Protein AF-A0A521W6Y0-F1 (afdb_monomer)

Secondary structure (DSSP, 8-state):
------TT-EEEE-TTS-EEEE------S--------EEEEEPPHHHHHHHHHHHHHH-GGGGGGS-SSSEEEEEHHHHHHHHHHHHHHIIIIIB-TTS-B-HHHHHHHHHHHHH----

Nearest PDB structures (foldseek):
  7wev-assembly1_C  TM=1.993E-01  e=1.178E+00  Severe acute respiratory syndrome coronavirus 2
  7xu6-assembly1_B  TM=1.989E-01  e=1.508E+00  Severe acute respiratory syndrome coronavirus 2
  7xu0-assembly1_C  TM=2.068E-01  e=1.930E+00  Severe acute respiratory syndrome coronavirus 2
  7tp0-assembly1_A  TM=2.074E-01  e=2.183E+00  Severe acute respiratory syndrome coronavirus 2
  8dxs-assembly1_B  TM=2.004E-01  e=2.972E+00  Severe acute respiratory syndrome coronavirus 2

Foldseek 3Di:
DDDDDPDFWDWDAPPVRDIDIPRDDDDDDPDDPQPQDKDKFFADPLLLVLLLVLCVVPPVVCNVQSPPHRIGIGGPVVLVVSLVSLVVCLVVPQADPVRDGDPSNVSSVVNNCRSDVDD

Structure (mmCIF, N/CA/C/O backbone):
data_AF-A0A521W6Y0-F1
#
_entry.id   AF-A0A521W6Y0-F1
#
loop_
_atom_site.group_PDB
_atom_site.id
_atom_site.type_symbol
_atom_site.label_atom_id
_atom_site.label_alt_id
_atom_site.label_comp_id
_atom_site.label_asym_id
_atom_site.label_entity_id
_atom_site.label_seq_id
_atom_site.pdbx_PDB_ins_code
_atom_site.Cartn_x
_atom_site.Cartn_y
_atom_site.Cartn_z
_atom_site.occupancy
_atom_site.B_iso_or_equiv
_atom_site.auth_seq_id
_atom_site.auth_comp_id
_atom_site.auth_asym_id
_atom_site.auth_atom_id
_atom_site.pdbx_PDB_model_num
ATOM 1 N N . MET A 1 1 ? -37.429 -26.283 30.181 1.00 37.34 1 MET A N 1
ATOM 2 C CA . MET A 1 1 ? -37.182 -26.651 28.770 1.00 37.34 1 MET A CA 1
ATOM 3 C C . MET A 1 1 ? -35.769 -26.195 28.419 1.00 37.34 1 MET A C 1
ATOM 5 O O . MET A 1 1 ? -35.311 -25.216 28.991 1.00 37.34 1 MET A O 1
ATOM 9 N N . THR A 1 2 ? -35.042 -27.003 27.662 1.00 33.38 2 THR A N 1
ATOM 10 C CA . THR A 1 2 ? -33.614 -27.329 27.834 1.00 33.38 2 THR A CA 1
ATOM 11 C C . THR A 1 2 ? -32.627 -26.155 27.711 1.00 33.38 2 THR A C 1
ATOM 13 O O . THR A 1 2 ? -32.617 -25.448 26.710 1.00 33.38 2 THR A O 1
ATOM 16 N N . LYS A 1 3 ? -31.760 -25.994 28.727 1.00 38.88 3 LYS A N 1
ATOM 17 C CA . LYS A 1 3 ? -30.551 -25.153 28.709 1.00 38.88 3 LYS A CA 1
ATOM 18 C C . LYS A 1 3 ? -29.395 -25.951 28.102 1.00 38.88 3 LYS A C 1
ATOM 20 O O . LYS A 1 3 ? -29.076 -27.020 28.612 1.00 38.88 3 LYS A O 1
ATOM 25 N N . TYR A 1 4 ? -28.737 -25.397 27.091 1.00 38.97 4 TYR A N 1
ATOM 26 C CA . TYR A 1 4 ? -27.371 -25.753 26.714 1.00 38.97 4 TYR A CA 1
ATOM 27 C C . TYR A 1 4 ? -26.598 -24.446 26.549 1.00 38.97 4 TYR A C 1
ATOM 29 O O . TYR A 1 4 ? -26.894 -23.655 25.660 1.00 38.97 4 TYR A O 1
ATOM 37 N N . ILE A 1 5 ? -25.653 -24.201 27.454 1.00 43.09 5 ILE A N 1
ATOM 38 C CA . ILE A 1 5 ? -24.684 -23.109 27.371 1.00 43.09 5 ILE A CA 1
ATOM 39 C C . ILE A 1 5 ? -23.330 -23.810 27.330 1.00 43.09 5 ILE A C 1
ATOM 41 O O . ILE A 1 5 ? -23.001 -24.582 28.234 1.00 43.09 5 ILE A O 1
ATOM 45 N N . GLY A 1 6 ? -22.604 -23.620 26.226 1.00 41.47 6 GLY A N 1
ATOM 46 C CA . GLY A 1 6 ? -21.201 -24.011 26.118 1.00 41.47 6 GLY A CA 1
ATOM 47 C C . GLY A 1 6 ? -20.401 -23.407 27.274 1.00 41.47 6 GLY A C 1
ATOM 48 O O . GLY A 1 6 ? -20.762 -22.361 27.798 1.00 41.47 6 GLY A O 1
ATOM 49 N N . LYS A 1 7 ? -19.355 -24.111 27.696 1.00 48.31 7 LYS A N 1
ATOM 50 C CA . LYS A 1 7 ? -18.704 -24.059 29.015 1.00 48.31 7 LYS A CA 1
ATOM 51 C C . LYS A 1 7 ? -18.195 -22.708 29.563 1.00 48.31 7 LYS A C 1
ATOM 53 O O . LYS A 1 7 ? -17.701 -22.724 30.681 1.00 48.31 7 LYS A O 1
ATOM 58 N N . ASP A 1 8 ? -18.360 -21.567 28.894 1.00 50.62 8 ASP A N 1
ATOM 59 C CA . ASP A 1 8 ? -17.587 -20.352 29.215 1.00 50.62 8 ASP A CA 1
ATOM 60 C C . ASP A 1 8 ? -18.398 -19.041 29.278 1.00 50.62 8 ASP A C 1
ATOM 62 O O . ASP A 1 8 ? -17.848 -17.962 29.082 1.00 50.62 8 ASP A O 1
ATOM 66 N N . ALA A 1 9 ? -19.704 -19.087 29.564 1.00 49.81 9 ALA A N 1
ATOM 67 C CA . ALA A 1 9 ? -20.496 -17.865 29.758 1.00 49.81 9 ALA A CA 1
ATOM 68 C C . ALA A 1 9 ? -21.224 -17.861 31.107 1.00 49.81 9 ALA A C 1
ATOM 70 O O . ALA A 1 9 ? -22.148 -18.648 31.334 1.00 49.81 9 ALA A O 1
ATOM 71 N N . THR A 1 10 ? -20.835 -16.935 31.990 1.00 48.62 10 THR A N 1
ATOM 72 C CA . THR A 1 10 ? -21.596 -16.632 33.207 1.00 48.62 10 THR A CA 1
ATOM 73 C C . THR A 1 10 ? -22.609 -15.544 32.880 1.00 48.62 10 THR A C 1
ATOM 75 O O . THR A 1 10 ? -22.272 -14.454 32.424 1.00 48.62 10 THR A O 1
ATOM 78 N N . VAL A 1 11 ? -23.884 -15.856 33.090 1.00 51.88 11 VAL A N 1
ATOM 79 C CA . VAL A 1 11 ? -24.988 -14.931 32.835 1.00 51.88 11 VAL A CA 1
ATOM 80 C C . VAL A 1 11 ? -25.371 -14.272 34.154 1.00 51.88 11 VAL A C 1
ATOM 82 O O . VAL A 1 11 ? -25.803 -14.966 35.074 1.00 51.88 11 VAL A O 1
ATOM 85 N N . MET A 1 12 ? -25.234 -12.948 34.245 1.00 48.22 12 MET A N 1
ATOM 86 C CA . MET A 1 12 ? -25.668 -12.171 35.408 1.00 48.22 12 MET A CA 1
ATOM 87 C C . MET A 1 12 ? -26.844 -11.263 35.038 1.00 48.22 12 MET A C 1
ATOM 89 O O . MET A 1 12 ? -26.977 -10.814 33.903 1.00 48.22 12 MET A O 1
ATOM 93 N N . LEU A 1 13 ? -27.735 -11.007 35.992 1.00 46.00 13 LEU A N 1
ATOM 94 C CA . LEU A 1 13 ? -28.832 -10.049 35.842 1.00 46.00 13 LEU A CA 1
ATOM 95 C C . LEU A 1 13 ? -28.415 -8.751 36.535 1.00 46.00 13 LEU A C 1
ATOM 97 O O . LEU A 1 13 ? -27.977 -8.795 37.685 1.00 46.00 13 LEU A O 1
ATOM 101 N N . ASN A 1 14 ? -28.534 -7.605 35.860 1.00 49.97 14 ASN A N 1
ATOM 102 C CA . ASN A 1 14 ? -28.324 -6.319 36.526 1.00 49.97 14 ASN A CA 1
ATOM 103 C C . ASN A 1 14 ? -29.531 -5.968 37.425 1.00 49.97 14 ASN A C 1
ATOM 105 O O . ASN A 1 14 ? -30.588 -6.597 37.346 1.00 49.97 14 ASN A O 1
ATOM 109 N N . GLY A 1 15 ? -29.391 -4.938 38.268 1.00 53.03 15 GLY A N 1
ATOM 110 C CA . GLY A 1 15 ? -30.443 -4.476 39.190 1.00 53.03 15 GLY A CA 1
ATOM 111 C C . GLY A 1 15 ? -31.735 -3.969 38.527 1.00 53.03 15 GLY A C 1
ATOM 112 O O . GLY A 1 15 ? -32.676 -3.620 39.230 1.00 53.03 15 GLY A O 1
ATOM 113 N N . GLU A 1 16 ? -31.799 -3.955 37.193 1.00 60.12 16 GLU A N 1
ATOM 114 C CA . GLU A 1 16 ? -32.979 -3.619 36.388 1.00 60.12 16 GLU A CA 1
ATOM 115 C C . GLU A 1 16 ? -33.629 -4.866 35.751 1.00 60.12 16 GLU A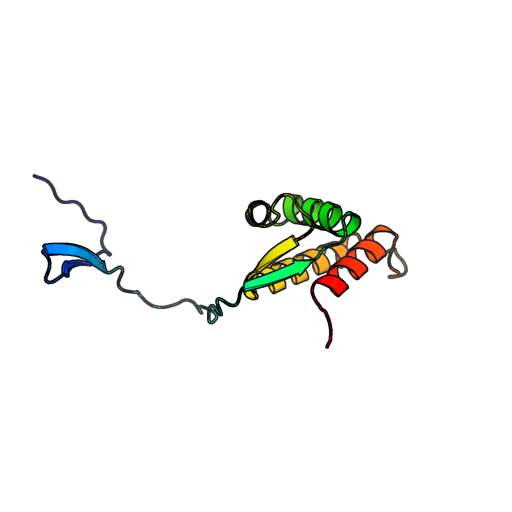 C 1
ATOM 117 O O . GLU A 1 16 ? -34.542 -4.748 34.935 1.00 60.12 16 GLU A O 1
ATOM 122 N N . GLY A 1 17 ? -33.152 -6.073 36.081 1.00 48.72 17 GLY A N 1
ATOM 123 C CA . GLY A 1 17 ? -33.672 -7.335 35.549 1.00 48.72 17 GLY A CA 1
ATOM 124 C C . GLY A 1 17 ? -33.249 -7.642 34.108 1.00 48.72 17 GLY A C 1
ATOM 125 O O . GLY A 1 17 ? -33.801 -8.557 33.496 1.00 48.72 17 GLY A O 1
ATOM 126 N N . LYS A 1 18 ? -32.273 -6.911 33.551 1.00 46.66 18 LYS A N 1
ATOM 127 C CA . LYS A 1 18 ? -31.723 -7.185 32.217 1.00 46.66 18 LYS A CA 1
ATOM 128 C C . LYS A 1 18 ? -30.554 -8.158 32.299 1.00 46.66 18 LYS A C 1
ATOM 130 O O . LYS A 1 18 ? -29.696 -8.064 33.176 1.00 46.66 18 LYS A O 1
ATOM 135 N N . VAL A 1 19 ? -30.532 -9.091 31.352 1.00 48.53 19 VAL A N 1
ATOM 136 C CA . VAL A 1 19 ? -29.470 -10.086 31.202 1.00 48.53 19 VAL A CA 1
ATOM 137 C C . VAL A 1 19 ? -28.212 -9.403 30.674 1.00 48.53 19 VAL A C 1
ATOM 139 O O . VAL A 1 19 ? -28.217 -8.858 29.573 1.00 48.53 19 VAL A O 1
ATOM 142 N N . VAL A 1 20 ? -27.139 -9.464 31.455 1.00 51.06 20 VAL A N 1
ATOM 143 C CA . VAL A 1 20 ? -25.796 -9.035 31.075 1.00 51.06 20 VAL A CA 1
ATOM 144 C C . VAL A 1 20 ? -24.930 -10.287 30.978 1.00 51.06 20 VAL A C 1
ATOM 146 O O . VAL A 1 20 ? -24.819 -11.071 31.923 1.00 51.06 20 VAL A O 1
ATOM 149 N N . ILE A 1 21 ? -24.362 -10.516 29.798 1.00 53.44 21 ILE A N 1
ATOM 150 C CA . ILE A 1 21 ? -23.457 -11.639 29.562 1.00 53.44 21 ILE A CA 1
ATOM 151 C C . ILE A 1 21 ? -22.058 -11.149 29.926 1.00 53.44 21 ILE A C 1
ATOM 153 O O . ILE A 1 21 ? -21.496 -10.319 29.213 1.00 53.44 21 ILE A O 1
ATOM 157 N N . ASP A 1 22 ? -21.521 -11.642 31.040 1.00 45.75 22 ASP A N 1
ATOM 158 C CA . ASP A 1 22 ? -20.137 -11.386 31.426 1.00 45.75 22 ASP A CA 1
ATOM 159 C C . ASP A 1 22 ? -19.263 -12.474 30.790 1.00 45.75 22 ASP A C 1
ATOM 161 O O . ASP A 1 22 ? -19.224 -13.627 31.232 1.00 45.75 22 ASP A O 1
ATOM 165 N N . LEU A 1 23 ? -18.616 -12.126 29.674 1.00 47.94 23 LEU A N 1
ATOM 166 C CA . LEU A 1 23 ? -17.581 -12.948 29.046 1.00 47.94 23 LEU A CA 1
ATOM 167 C C . LEU A 1 23 ? -16.279 -12.746 29.829 1.00 47.94 23 LEU A C 1
ATOM 169 O O . LEU A 1 23 ? -15.369 -12.033 29.406 1.00 47.94 23 LEU A O 1
ATOM 173 N N . GLY A 1 24 ? -16.240 -13.342 31.020 1.00 39.50 24 GLY A N 1
ATOM 174 C CA . GLY A 1 24 ? -15.093 -13.346 31.913 1.00 39.50 24 GLY A CA 1
ATOM 175 C C . GLY A 1 24 ? -13.867 -13.979 31.257 1.00 39.50 24 GLY A C 1
ATOM 176 O O . GLY A 1 24 ? -13.738 -15.195 31.163 1.00 39.50 24 GLY A O 1
ATOM 177 N N . SER A 1 25 ? -12.967 -13.104 30.821 1.00 52.25 25 SER A N 1
ATOM 178 C CA . SER A 1 25 ? -11.573 -13.308 30.428 1.00 52.25 25 SER A CA 1
ATOM 179 C C . SER A 1 25 ? -10.878 -14.522 31.067 1.00 52.25 25 SER A C 1
ATOM 181 O O . SER A 1 25 ? -10.476 -14.480 32.230 1.00 52.25 25 SER A O 1
ATOM 183 N N . THR A 1 26 ? -10.603 -15.558 30.271 1.00 41.94 26 THR A N 1
ATOM 184 C CA . THR A 1 26 ? -9.568 -16.553 30.583 1.00 41.94 26 THR A CA 1
ATOM 185 C C . THR A 1 26 ? -8.285 -16.229 29.816 1.00 41.94 26 THR A C 1
ATOM 187 O O . THR A 1 26 ? -8.187 -16.398 28.606 1.00 41.94 26 THR A O 1
ATOM 190 N N . SER A 1 27 ? -7.328 -15.720 30.583 1.00 50.31 27 SER A N 1
ATOM 191 C CA . SER A 1 27 ? -5.887 -15.528 30.400 1.00 50.31 27 SER A CA 1
ATOM 192 C C . SER A 1 27 ? -5.152 -16.153 29.195 1.00 50.31 27 SER A C 1
ATOM 194 O O . SER A 1 27 ? -5.283 -17.339 28.911 1.00 50.31 27 SER A O 1
ATOM 196 N N . LYS A 1 28 ? -4.168 -15.368 28.712 1.00 44.59 28 LYS A N 1
ATOM 197 C CA . LYS A 1 28 ? -2.975 -15.694 27.891 1.00 44.59 28 LYS A CA 1
ATOM 198 C C . LYS A 1 28 ? -3.102 -15.581 26.367 1.00 44.59 28 LYS A C 1
ATOM 200 O O . LYS A 1 28 ? -3.055 -16.565 25.645 1.00 44.59 28 LYS A O 1
ATOM 205 N N . SER A 1 29 ? -3.033 -14.350 25.878 1.00 38.97 29 SER A N 1
ATOM 206 C CA . SER A 1 29 ? -2.118 -14.001 24.785 1.00 38.97 29 SER A CA 1
ATOM 207 C C . SER A 1 29 ? -1.821 -12.508 24.894 1.00 38.97 29 SER A C 1
ATOM 209 O O . SER A 1 29 ? -2.662 -11.769 25.401 1.00 38.97 29 SER A O 1
ATOM 211 N N . GLY A 1 30 ? -0.615 -12.073 24.538 1.00 39.62 30 GLY A N 1
ATOM 212 C CA . GLY A 1 30 ? -0.148 -10.697 24.718 1.00 39.62 30 GLY A CA 1
ATOM 213 C C . GLY A 1 30 ? -0.991 -9.685 23.943 1.00 39.62 30 GLY A C 1
ATOM 214 O O . GLY A 1 30 ? -0.630 -9.300 22.835 1.00 39.62 30 GLY A O 1
ATOM 215 N N . ALA A 1 31 ? -2.107 -9.250 24.526 1.00 42.75 31 ALA A N 1
ATOM 216 C CA . ALA A 1 31 ? -2.936 -8.193 23.981 1.00 42.75 31 ALA A CA 1
ATOM 217 C C . ALA A 1 31 ? -2.156 -6.881 24.091 1.00 42.75 31 ALA A C 1
ATOM 219 O O . ALA A 1 31 ? -2.081 -6.249 25.147 1.00 42.75 31 ALA A O 1
ATOM 220 N N . LYS A 1 32 ? -1.517 -6.525 22.975 1.00 49.34 32 LYS A N 1
ATOM 221 C CA . LYS A 1 32 ? -0.959 -5.205 22.686 1.00 49.34 32 LYS A CA 1
ATOM 222 C C . LYS A 1 32 ? -1.992 -4.155 23.143 1.00 49.34 32 LYS A C 1
ATOM 224 O O . LYS A 1 32 ? -3.167 -4.312 22.807 1.00 49.34 32 LYS A O 1
ATOM 229 N N . PRO A 1 33 ? -1.613 -3.134 23.931 1.00 45.47 33 PRO A N 1
ATOM 230 C CA . PRO A 1 33 ? -2.558 -2.125 24.397 1.00 45.47 33 PRO A CA 1
ATOM 231 C C . PRO A 1 33 ? -3.244 -1.486 23.186 1.00 45.47 33 PRO A C 1
ATOM 233 O O . PRO A 1 33 ? -2.593 -0.914 22.312 1.00 45.47 33 PRO A O 1
ATOM 236 N N . MET A 1 34 ? -4.563 -1.652 23.112 1.00 50.16 34 MET A N 1
ATOM 237 C CA . MET A 1 34 ? -5.390 -1.215 21.994 1.00 50.16 34 MET A CA 1
ATOM 238 C C . MET A 1 34 ? -5.662 0.286 22.145 1.00 50.16 34 MET A C 1
ATOM 240 O O . MET A 1 34 ? -6.726 0.710 22.597 1.00 50.16 34 MET A O 1
ATOM 244 N N . ASN A 1 35 ? -4.656 1.104 21.827 1.00 52.94 35 ASN A N 1
ATOM 245 C CA . ASN A 1 35 ? -4.817 2.551 21.751 1.00 52.94 35 ASN A CA 1
ATOM 246 C C . ASN A 1 35 ? -5.822 2.860 20.636 1.00 52.94 35 ASN A C 1
ATOM 248 O O . ASN A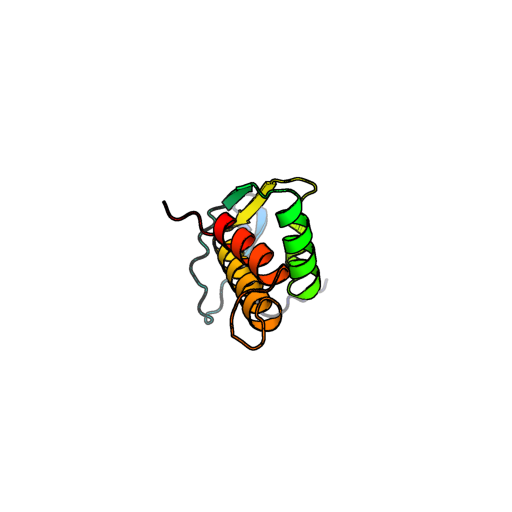 1 35 ? -5.523 2.740 19.455 1.00 52.94 35 ASN A O 1
ATOM 252 N N . SER A 1 36 ? -7.035 3.251 21.026 1.00 60.34 36 SER A N 1
ATOM 253 C CA . SER A 1 36 ? -8.174 3.490 20.126 1.00 60.34 36 SER A CA 1
ATOM 254 C C . SER A 1 36 ? -8.102 4.846 19.405 1.00 60.34 36 SER A C 1
ATOM 256 O O . SER A 1 36 ? -9.125 5.396 18.994 1.00 60.34 36 SER A O 1
ATOM 258 N N . THR A 1 37 ? -6.905 5.421 19.274 1.00 74.94 37 THR A N 1
ATOM 259 C CA . THR A 1 37 ? -6.708 6.710 18.611 1.00 74.94 37 THR A CA 1
ATOM 260 C C . THR A 1 37 ? -6.906 6.516 17.114 1.00 74.94 37 THR A C 1
ATOM 262 O O . THR A 1 37 ? -6.132 5.825 16.454 1.00 74.94 37 THR A O 1
ATOM 265 N N . SER A 1 38 ? -7.989 7.092 16.596 1.00 76.75 38 SER A N 1
ATOM 266 C CA . SER A 1 38 ? -8.280 7.127 15.164 1.00 76.75 38 SER A CA 1
ATOM 267 C C . SER A 1 38 ? -7.622 8.357 14.550 1.00 76.75 38 SER A C 1
ATOM 269 O O . SER A 1 38 ? -7.715 9.450 15.109 1.00 76.75 38 SER A O 1
ATOM 271 N N . VAL A 1 39 ? -6.972 8.180 13.407 1.00 79.06 39 VAL A N 1
ATOM 272 C CA . VAL A 1 39 ? -6.326 9.233 12.630 1.00 79.06 39 VAL A CA 1
ATOM 273 C C . VAL A 1 39 ? -6.953 9.286 11.247 1.00 79.06 39 VAL A C 1
ATOM 275 O O . VAL A 1 39 ? -7.128 8.272 10.572 1.00 79.06 39 VAL A O 1
ATOM 278 N N . THR A 1 40 ? -7.299 10.499 10.829 1.00 80.06 40 THR A N 1
ATOM 279 C CA . THR A 1 40 ? -7.766 10.777 9.473 1.00 80.06 40 THR A CA 1
ATOM 280 C C . THR A 1 40 ? -6.576 11.180 8.618 1.00 80.06 40 THR A C 1
ATOM 282 O O . THR A 1 40 ? -5.885 12.151 8.926 1.00 80.06 40 THR A O 1
ATOM 285 N N . ILE A 1 41 ? -6.355 10.450 7.532 1.00 78.94 41 ILE A N 1
ATOM 286 C CA . ILE A 1 41 ? -5.274 10.682 6.578 1.00 78.94 41 ILE A CA 1
ATOM 287 C C . ILE A 1 41 ? -5.889 11.105 5.249 1.00 78.94 41 ILE A C 1
ATOM 289 O O . ILE A 1 41 ? -6.829 10.482 4.757 1.00 78.94 41 ILE A O 1
ATOM 293 N N . ARG A 1 42 ? -5.356 12.183 4.669 1.00 78.81 42 ARG A N 1
ATOM 294 C CA . ARG A 1 42 ? -5.745 12.658 3.339 1.00 78.81 42 ARG A CA 1
ATOM 295 C C . ARG A 1 42 ? -4.789 12.097 2.298 1.00 78.81 42 ARG A C 1
ATOM 297 O O . ARG A 1 42 ? -3.606 12.422 2.320 1.00 78.81 42 ARG A O 1
ATOM 304 N N . LEU A 1 43 ? -5.313 11.289 1.388 1.00 75.75 43 LEU A N 1
ATOM 305 C CA . LEU A 1 43 ? -4.583 10.676 0.289 1.00 75.75 43 LEU A CA 1
ATOM 306 C C . LEU A 1 43 ? -4.858 11.431 -1.019 1.00 75.75 43 LEU A C 1
ATOM 308 O O . LEU A 1 43 ? -6.017 11.679 -1.363 1.00 75.75 43 LEU A O 1
ATOM 312 N N . PRO A 1 44 ? -3.819 11.773 -1.794 1.00 75.19 44 PRO A N 1
ATOM 313 C CA . PRO A 1 44 ? -3.983 12.117 -3.202 1.00 75.19 44 PRO A CA 1
ATOM 314 C C . PRO A 1 44 ? -4.673 10.977 -3.973 1.00 75.19 44 PRO A C 1
ATOM 316 O O . PRO A 1 44 ? -4.478 9.811 -3.641 1.00 75.19 44 PRO A O 1
ATOM 319 N N . GLN A 1 45 ? -5.41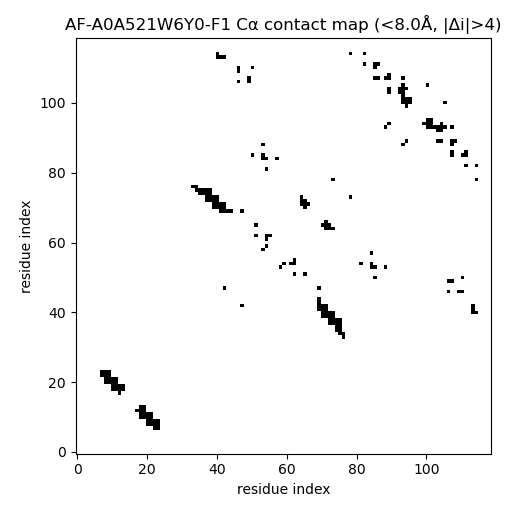4 11.290 -5.041 1.00 70.25 45 GLN A N 1
ATOM 320 C CA . GLN A 1 45 ? -6.153 10.282 -5.831 1.00 70.25 45 GLN A CA 1
ATOM 321 C C . GLN A 1 45 ? -5.250 9.158 -6.375 1.00 70.25 45 GLN A C 1
ATOM 323 O O . GLN A 1 45 ? -5.571 7.980 -6.279 1.00 70.25 45 GLN A O 1
ATOM 328 N N . LEU A 1 46 ? -4.057 9.511 -6.865 1.00 66.50 46 LEU A N 1
ATOM 329 C CA . LEU A 1 46 ? -3.078 8.526 -7.340 1.00 66.50 46 LEU A CA 1
ATOM 330 C C . LEU A 1 46 ? -2.628 7.566 -6.220 1.00 66.50 46 LEU A C 1
ATOM 332 O O . LEU A 1 46 ? -2.347 6.396 -6.462 1.00 66.50 46 LEU A O 1
ATOM 336 N N . SER A 1 47 ? -2.568 8.065 -4.985 1.00 78.06 47 SER A N 1
ATOM 337 C CA . SER A 1 47 ? -2.174 7.300 -3.803 1.00 78.06 47 SER A CA 1
ATOM 338 C C . SER A 1 47 ? -3.311 6.414 -3.288 1.00 78.06 47 SER A C 1
ATOM 340 O O . SER A 1 47 ? -3.035 5.337 -2.768 1.00 78.06 47 SER A O 1
ATOM 342 N N . SER A 1 48 ? -4.578 6.820 -3.442 1.00 80.06 48 SER A N 1
ATOM 343 C CA . SER A 1 48 ? -5.725 6.001 -3.027 1.00 80.06 48 SER A CA 1
ATOM 344 C C . SER A 1 48 ? -5.928 4.774 -3.910 1.00 80.06 48 SER A C 1
ATOM 346 O O . SER A 1 48 ? -6.235 3.709 -3.380 1.00 80.06 48 SER A O 1
ATOM 348 N N . ASP A 1 49 ? -5.715 4.894 -5.223 1.00 84.69 49 ASP A N 1
ATOM 349 C CA . ASP A 1 49 ? -5.850 3.759 -6.146 1.00 84.69 49 ASP A CA 1
ATOM 350 C C . ASP A 1 49 ? -4.767 2.706 -5.892 1.00 84.69 49 ASP A C 1
ATOM 352 O O . ASP A 1 49 ? -5.067 1.518 -5.769 1.00 84.69 49 ASP A O 1
ATOM 356 N N . LEU A 1 50 ? -3.517 3.150 -5.719 1.00 87.31 50 LEU A N 1
ATOM 357 C CA . LEU A 1 50 ? -2.403 2.265 -5.385 1.00 87.31 50 LEU A CA 1
ATOM 358 C C . LEU A 1 50 ? -2.594 1.605 -4.014 1.00 87.31 50 LEU A C 1
ATOM 360 O O . LEU A 1 50 ? -2.381 0.405 -3.871 1.00 87.31 50 LEU A O 1
ATOM 364 N N . LEU A 1 51 ? -3.030 2.366 -3.006 1.00 86.62 51 LEU A N 1
ATOM 365 C CA . LEU A 1 51 ? -3.328 1.815 -1.686 1.00 86.62 51 LEU A CA 1
ATOM 366 C C . LEU A 1 51 ? -4.437 0.763 -1.757 1.00 86.62 51 LEU A C 1
ATOM 368 O O . LEU A 1 51 ? -4.320 -0.284 -1.123 1.00 86.62 51 LEU A O 1
ATOM 372 N N . ARG A 1 52 ? -5.497 1.023 -2.530 1.00 88.38 52 ARG A N 1
ATOM 373 C CA . ARG A 1 52 ? -6.580 0.061 -2.739 1.00 88.38 52 ARG A CA 1
ATOM 374 C C . ARG A 1 52 ? -6.060 -1.212 -3.388 1.00 88.38 52 ARG A C 1
ATOM 376 O O . ARG A 1 52 ? -6.315 -2.272 -2.839 1.00 88.38 52 ARG A O 1
ATOM 383 N N . GLU A 1 53 ? -5.305 -1.117 -4.480 1.00 89.88 53 GLU A N 1
ATOM 384 C CA . GLU A 1 53 ? -4.717 -2.282 -5.164 1.00 89.88 53 GLU A CA 1
ATOM 385 C C . GLU A 1 53 ? -3.913 -3.158 -4.189 1.00 89.88 53 GLU A C 1
ATOM 387 O O . GLU A 1 53 ? -4.053 -4.382 -4.133 1.00 89.88 53 GLU A O 1
ATOM 392 N N . VAL A 1 54 ? -3.084 -2.508 -3.377 1.00 89.19 54 VAL A N 1
ATOM 393 C CA . VAL A 1 54 ? -2.197 -3.160 -2.418 1.00 89.19 54 VAL A CA 1
ATOM 394 C C . VAL A 1 54 ? -2.989 -3.815 -1.276 1.00 89.19 54 VAL A C 1
ATOM 396 O O . VAL A 1 54 ? -2.719 -4.966 -0.919 1.00 89.19 54 VAL A O 1
ATOM 399 N N . ILE A 1 55 ? -4.019 -3.138 -0.760 1.00 88.25 55 ILE A N 1
ATOM 400 C CA . ILE A 1 55 ? -4.925 -3.678 0.261 1.00 88.25 55 ILE A CA 1
ATOM 401 C C . ILE A 1 55 ? -5.781 -4.824 -0.297 1.00 88.25 55 ILE A C 1
ATOM 403 O O . ILE A 1 55 ? -5.889 -5.855 0.360 1.00 88.25 55 ILE A O 1
ATOM 407 N N . GLU A 1 56 ? -6.338 -4.708 -1.505 1.00 88.69 56 GLU A N 1
ATOM 408 C CA . GLU A 1 56 ? -7.128 -5.772 -2.147 1.00 88.69 56 GLU A CA 1
ATOM 409 C C . GLU A 1 56 ? -6.329 -7.071 -2.264 1.00 88.69 56 GLU A C 1
ATOM 411 O O . GLU A 1 56 ? -6.858 -8.160 -2.035 1.00 88.69 56 GLU A O 1
ATOM 416 N N . LYS A 1 57 ? -5.039 -6.955 -2.589 1.00 88.25 57 LYS A N 1
ATOM 417 C CA . LYS A 1 57 ? -4.152 -8.098 -2.799 1.00 88.25 57 LYS A CA 1
ATOM 418 C C . LYS A 1 57 ? -3.685 -8.752 -1.499 1.00 88.25 57 LYS A C 1
ATOM 420 O O . LYS A 1 57 ? -3.511 -9.970 -1.476 1.00 88.25 57 LYS A O 1
ATOM 425 N N . ARG A 1 58 ? -3.415 -7.966 -0.450 1.00 85.19 58 ARG A N 1
ATOM 426 C CA . ARG A 1 58 ? -2.731 -8.458 0.763 1.00 85.19 58 ARG A CA 1
ATOM 427 C C . ARG A 1 58 ? -3.590 -8.496 2.024 1.00 85.19 58 ARG A C 1
ATOM 429 O O . ARG A 1 58 ? -3.336 -9.352 2.863 1.00 85.19 58 ARG A O 1
ATOM 436 N N . ALA A 1 59 ? -4.564 -7.602 2.168 1.00 85.12 59 ALA A N 1
ATOM 437 C CA . ALA A 1 59 ? -5.405 -7.490 3.363 1.00 85.12 59 ALA A CA 1
ATOM 438 C C . ALA A 1 59 ? -6.819 -6.988 3.007 1.00 85.12 59 ALA A C 1
ATOM 440 O O . ALA A 1 59 ? -7.207 -5.879 3.393 1.00 85.12 59 ALA A O 1
ATOM 441 N N . PRO A 1 60 ? -7.611 -7.768 2.247 1.00 87.38 60 PRO A N 1
ATOM 442 C CA . PRO A 1 60 ? -8.928 -7.348 1.766 1.00 87.38 60 PRO A CA 1
ATOM 443 C C . PRO A 1 60 ? -9.907 -6.983 2.896 1.00 87.38 60 PRO A C 1
ATOM 445 O O . PRO A 1 60 ? -10.848 -6.218 2.686 1.00 87.38 60 PRO A O 1
ATOM 448 N N . GLU A 1 61 ? -9.682 -7.465 4.118 1.00 82.00 61 GLU A N 1
ATOM 449 C CA . GLU A 1 61 ? -10.432 -7.080 5.314 1.00 82.00 61 GLU A CA 1
ATOM 450 C C . GLU A 1 61 ? -10.313 -5.589 5.676 1.00 82.00 61 GLU A C 1
ATOM 452 O O . GLU A 1 61 ? -11.181 -5.064 6.375 1.00 82.00 61 GLU A O 1
ATOM 457 N N . LEU A 1 62 ? -9.281 -4.893 5.186 1.00 81.00 62 LEU A N 1
ATOM 458 C CA . LEU A 1 62 ? -9.087 -3.455 5.391 1.00 81.00 62 LEU A CA 1
ATOM 459 C C . LEU A 1 62 ? -9.792 -2.603 4.319 1.00 81.00 62 LEU A C 1
ATOM 461 O O . LEU A 1 62 ? -9.915 -1.391 4.491 1.00 81.00 62 LEU A O 1
ATOM 465 N N . LEU A 1 63 ? -10.326 -3.200 3.246 1.00 81.62 63 LEU A N 1
ATOM 466 C CA . LEU A 1 63 ? -11.039 -2.468 2.186 1.00 81.62 63 LEU A CA 1
ATOM 467 C C . LEU A 1 63 ? -12.222 -1.622 2.668 1.00 81.62 63 LEU A C 1
ATOM 469 O O . LEU A 1 63 ? -12.356 -0.498 2.184 1.00 81.62 63 LEU A O 1
ATOM 473 N N . PRO A 1 64 ? -13.057 -2.064 3.632 1.00 80.12 64 PRO A N 1
ATOM 474 C CA . PRO A 1 64 ? -14.170 -1.252 4.131 1.00 80.12 64 PRO A CA 1
ATOM 475 C C . PRO A 1 64 ? -13.733 0.075 4.771 1.00 80.12 64 PRO A C 1
ATOM 477 O O . PRO A 1 64 ? -14.561 0.960 4.992 1.00 80.12 64 PRO A O 1
ATOM 480 N N . MET A 1 65 ? -12.445 0.213 5.095 1.00 74.25 65 MET A N 1
ATOM 481 C CA . MET A 1 65 ? -11.864 1.431 5.657 1.00 74.25 65 MET A CA 1
ATOM 482 C C . MET A 1 65 ? -11.545 2.481 4.596 1.00 74.25 65 MET A C 1
ATOM 484 O O . MET A 1 65 ? -11.539 3.678 4.893 1.00 74.25 65 MET A O 1
ATOM 488 N N . LEU A 1 66 ? -11.323 2.043 3.357 1.00 74.81 66 LEU A N 1
ATOM 489 C CA . LEU A 1 66 ? -11.186 2.906 2.194 1.00 74.81 66 LEU A CA 1
ATOM 490 C C . LEU A 1 66 ? -12.588 3.326 1.734 1.00 74.81 66 LEU A C 1
ATOM 492 O O . LEU A 1 66 ? -13.113 2.822 0.740 1.00 74.81 66 LEU A O 1
ATOM 496 N N . ARG A 1 67 ? -13.235 4.224 2.489 1.00 66.94 67 ARG A N 1
ATOM 497 C CA . ARG A 1 67 ? -14.489 4.848 2.036 1.00 66.94 67 ARG A CA 1
ATOM 498 C C . ARG A 1 67 ? -14.259 5.551 0.696 1.00 66.94 67 ARG A C 1
ATOM 500 O O . ARG A 1 67 ? -13.151 5.992 0.410 1.00 66.94 67 ARG A O 1
ATOM 507 N N . GLU A 1 68 ? -15.305 5.663 -0.122 1.00 62.56 68 GLU A N 1
ATOM 508 C CA . GLU A 1 68 ? -15.251 6.436 -1.368 1.00 62.56 68 GLU A CA 1
ATOM 509 C C . GLU A 1 68 ? -14.829 7.881 -1.069 1.00 62.56 68 GLU A C 1
ATOM 511 O O . GLU A 1 68 ? -15.596 8.667 -0.512 1.00 62.56 68 GLU A O 1
ATOM 516 N N . GLY A 1 69 ? -13.580 8.215 -1.393 1.00 64.44 69 GLY A N 1
ATOM 517 C CA . GLY A 1 69 ? -13.014 9.534 -1.153 1.00 64.44 69 GLY A CA 1
ATOM 518 C C . GLY A 1 69 ? -11.500 9.519 -0.967 1.00 64.44 69 GLY A C 1
ATOM 519 O O . GLY A 1 69 ? -10.856 8.478 -0.894 1.00 64.44 69 GLY A O 1
ATOM 520 N N . SER A 1 70 ? -10.936 10.719 -0.875 1.00 68.00 70 SER A N 1
ATOM 521 C CA . SER A 1 70 ? -9.520 10.975 -0.600 1.00 68.00 70 SER A CA 1
ATOM 522 C C . SER A 1 70 ? -9.190 10.988 0.898 1.00 68.00 70 SER A C 1
ATOM 524 O O . SER A 1 70 ? -8.073 11.328 1.275 1.00 68.00 70 SER A O 1
ATOM 526 N N . GLU A 1 71 ? -10.138 10.651 1.776 1.00 75.50 71 GLU A N 1
ATOM 527 C CA . GLU A 1 71 ? -9.931 10.618 3.226 1.00 75.50 71 GLU A CA 1
ATOM 528 C C . GLU A 1 71 ? -10.083 9.193 3.755 1.00 75.50 71 GLU A C 1
ATOM 530 O O . GLU A 1 71 ? -11.130 8.563 3.608 1.00 75.50 71 GLU A O 1
ATOM 535 N N . VAL A 1 72 ? -9.036 8.701 4.410 1.00 79.06 72 VAL A N 1
ATOM 536 C CA . VAL A 1 72 ? -9.009 7.387 5.046 1.00 79.06 72 VAL A CA 1
ATOM 537 C C . VAL A 1 72 ? -8.934 7.593 6.549 1.00 79.06 72 VAL A C 1
ATOM 539 O O . VAL A 1 72 ? -8.009 8.222 7.060 1.00 79.06 72 VAL A O 1
ATOM 542 N N . VAL A 1 73 ? -9.937 7.083 7.260 1.00 80.38 73 VAL A N 1
ATOM 543 C CA . VAL A 1 73 ? -9.979 7.108 8.724 1.00 80.38 73 VAL A CA 1
ATOM 544 C C . VAL A 1 73 ? -9.552 5.739 9.216 1.00 80.38 73 VAL A C 1
ATOM 546 O O . VAL A 1 73 ? -10.274 4.758 9.040 1.00 80.38 73 VAL A O 1
ATOM 549 N N . ILE A 1 74 ? -8.376 5.676 9.825 1.00 83.19 74 ILE A N 1
ATOM 550 C CA . ILE A 1 74 ? -7.787 4.434 10.322 1.00 83.19 74 ILE A CA 1
ATOM 551 C C . ILE A 1 74 ? -7.342 4.604 11.764 1.00 83.19 74 ILE A C 1
ATOM 553 O O . ILE A 1 74 ? -7.030 5.704 12.210 1.00 83.19 74 ILE A O 1
ATOM 557 N N . ARG A 1 75 ? -7.314 3.517 12.523 1.00 84.19 75 ARG A N 1
ATOM 558 C CA . ARG A 1 75 ? -6.713 3.531 13.856 1.00 84.19 75 ARG A CA 1
ATOM 559 C C . ARG A 1 75 ? -5.187 3.460 13.764 1.00 84.19 75 ARG A C 1
ATOM 561 O O . ARG A 1 75 ? -4.645 3.007 12.760 1.00 84.19 75 ARG A O 1
ATOM 568 N N . GLU A 1 76 ? -4.490 3.889 14.812 1.00 81.19 76 GLU A N 1
ATOM 569 C CA . GLU A 1 76 ? -3.018 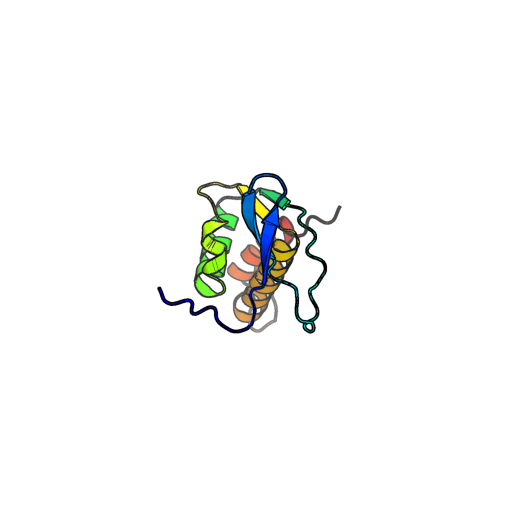3.839 14.864 1.00 81.19 76 GLU A CA 1
ATOM 570 C C . GLU A 1 76 ? -2.445 2.412 14.742 1.00 81.19 76 GLU A C 1
ATOM 572 O O . GLU A 1 76 ? -1.392 2.230 14.135 1.00 81.19 76 GLU A O 1
ATOM 577 N N . ASP A 1 77 ? -3.137 1.385 15.250 1.00 81.19 77 ASP A N 1
ATOM 578 C CA . ASP A 1 77 ? -2.763 -0.020 15.016 1.00 81.19 77 ASP A CA 1
ATOM 579 C C . ASP A 1 77 ? -2.833 -0.365 13.521 1.00 81.19 77 ASP A C 1
ATOM 581 O O . ASP A 1 77 ? -1.866 -0.858 12.949 1.00 81.19 77 ASP A O 1
ATOM 585 N N . GLN A 1 78 ? -3.929 0.015 12.868 1.00 84.31 78 GLN A N 1
ATOM 586 C CA . GLN A 1 78 ? -4.165 -0.245 11.445 1.00 84.31 78 GLN A CA 1
ATOM 587 C C . GLN A 1 78 ? -3.235 0.564 10.538 1.00 84.31 78 GLN A C 1
ATOM 589 O O . GLN A 1 78 ? -2.850 0.102 9.471 1.00 84.31 78 GLN A O 1
ATOM 594 N N . LYS A 1 79 ? -2.842 1.768 10.961 1.00 86.12 79 LYS A N 1
ATOM 595 C CA . LYS A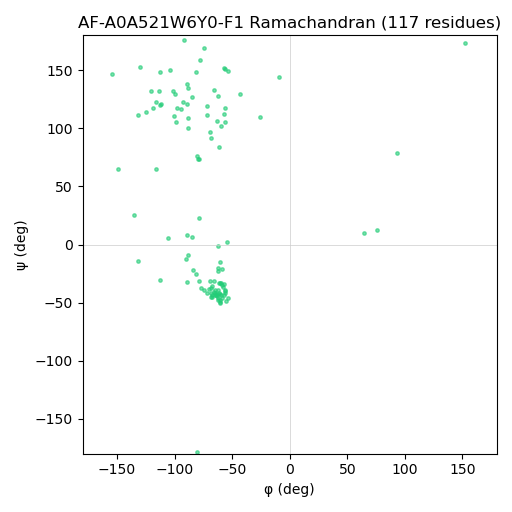 1 79 ? -1.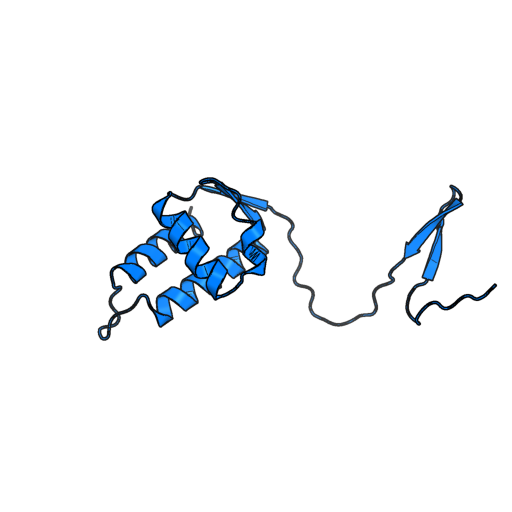842 2.591 10.275 1.00 86.12 79 LYS A CA 1
ATOM 596 C C . LYS A 1 79 ? -0.514 1.869 10.171 1.00 86.12 79 LYS A C 1
ATOM 598 O O . LYS A 1 79 ? 0.075 1.847 9.094 1.00 86.12 79 LYS A O 1
ATOM 603 N N . ARG A 1 80 ? -0.065 1.267 11.271 1.00 85.50 80 ARG A N 1
ATOM 604 C CA . ARG A 1 80 ? 1.158 0.472 11.271 1.00 85.50 80 ARG A CA 1
ATOM 605 C C . ARG A 1 80 ? 1.027 -0.741 10.353 1.00 85.50 80 ARG A C 1
ATOM 607 O O . ARG A 1 80 ? 1.941 -0.990 9.577 1.00 85.50 80 ARG A O 1
ATOM 614 N N . ASP A 1 81 ? -0.098 -1.448 10.416 1.00 87.62 81 ASP A N 1
ATOM 615 C CA . ASP A 1 81 ? -0.330 -2.626 9.574 1.00 87.62 81 ASP A CA 1
ATOM 616 C C . ASP A 1 81 ? -0.312 -2.249 8.079 1.00 87.62 81 ASP A C 1
ATOM 618 O O . ASP A 1 81 ? 0.326 -2.919 7.270 1.00 87.62 81 ASP A O 1
ATOM 622 N N . ILE A 1 82 ? -0.928 -1.119 7.713 1.00 87.94 82 ILE A N 1
ATOM 623 C CA . ILE A 1 82 ? -0.890 -0.569 6.350 1.00 87.94 82 ILE A CA 1
ATOM 624 C C . ILE A 1 82 ? 0.541 -0.182 5.949 1.00 87.94 82 ILE A C 1
ATOM 626 O O . ILE A 1 82 ? 0.956 -0.479 4.832 1.00 87.94 82 ILE A O 1
ATOM 630 N N . GLN A 1 83 ? 1.314 0.451 6.835 1.00 89.38 83 GLN A N 1
ATOM 631 C CA . GLN A 1 83 ? 2.711 0.807 6.560 1.00 89.38 83 GLN A CA 1
ATOM 632 C C . GLN A 1 83 ? 3.593 -0.422 6.324 1.00 89.38 83 GLN A C 1
ATOM 634 O O . GLN A 1 83 ? 4.361 -0.429 5.363 1.00 89.38 83 GLN A O 1
ATOM 639 N N . GLU A 1 84 ? 3.481 -1.453 7.167 1.00 90.50 84 GLU A N 1
ATOM 640 C CA . GLU A 1 84 ? 4.206 -2.718 6.981 1.00 90.50 84 GLU A CA 1
ATOM 641 C C . GLU A 1 84 ? 3.820 -3.355 5.636 1.00 90.50 84 GLU A C 1
ATOM 643 O O . GLU A 1 84 ? 4.690 -3.727 4.851 1.00 90.50 84 GLU A O 1
ATOM 648 N N . LEU A 1 85 ? 2.529 -3.361 5.299 1.00 91.88 85 LEU A N 1
ATOM 649 C CA . LEU A 1 85 ? 2.015 -3.933 4.057 1.00 91.88 85 LEU A CA 1
ATOM 650 C C . LEU A 1 85 ? 2.511 -3.182 2.803 1.00 91.88 85 LEU A C 1
ATOM 652 O O . LEU A 1 85 ? 2.902 -3.815 1.818 1.00 91.88 85 LEU A O 1
ATOM 656 N N . ILE A 1 86 ? 2.547 -1.845 2.832 1.00 91.69 86 ILE A N 1
ATOM 657 C CA . ILE A 1 86 ? 3.123 -1.031 1.748 1.00 91.69 86 ILE A CA 1
ATOM 658 C C . ILE A 1 86 ? 4.637 -1.266 1.645 1.00 91.69 86 ILE A C 1
ATOM 660 O O . ILE A 1 86 ? 5.156 -1.391 0.536 1.00 91.69 86 ILE A O 1
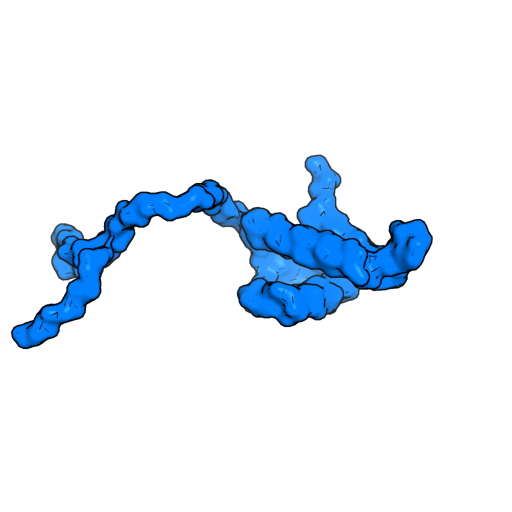ATOM 664 N N . GLY A 1 87 ? 5.343 -1.357 2.776 1.00 92.12 87 GLY A N 1
ATOM 665 C CA . GLY A 1 87 ? 6.783 -1.627 2.818 1.00 92.12 87 GLY A CA 1
ATOM 666 C C . GLY A 1 87 ? 7.152 -2.993 2.233 1.00 92.12 87 GLY A C 1
ATOM 667 O O . GLY A 1 87 ? 8.122 -3.111 1.476 1.00 92.12 87 GLY A O 1
ATOM 668 N N . ASP A 1 88 ? 6.337 -4.011 2.502 1.00 93.25 88 ASP A N 1
ATOM 669 C CA . ASP A 1 88 ? 6.481 -5.333 1.897 1.00 93.25 88 ASP A CA 1
ATOM 670 C C . ASP A 1 88 ? 6.253 -5.287 0.382 1.00 93.25 88 ASP A C 1
ATOM 672 O O . ASP A 1 88 ? 7.014 -5.887 -0.382 1.00 93.25 88 ASP A O 1
ATOM 676 N N . GLU A 1 89 ? 5.228 -4.567 -0.085 1.00 93.88 89 GLU A N 1
ATOM 677 C CA . GLU A 1 89 ? 4.979 -4.406 -1.521 1.00 93.88 89 GLU A CA 1
ATOM 678 C C . GLU A 1 89 ? 6.116 -3.634 -2.211 1.00 93.88 89 GLU A C 1
ATOM 680 O O . GLU A 1 89 ? 6.532 -4.016 -3.310 1.00 93.88 89 GLU A O 1
ATOM 685 N N . PHE A 1 90 ? 6.657 -2.598 -1.562 1.00 94.25 90 PHE A N 1
ATOM 686 C CA . PHE A 1 90 ? 7.805 -1.830 -2.050 1.00 94.25 90 PHE A CA 1
ATOM 687 C C . PHE A 1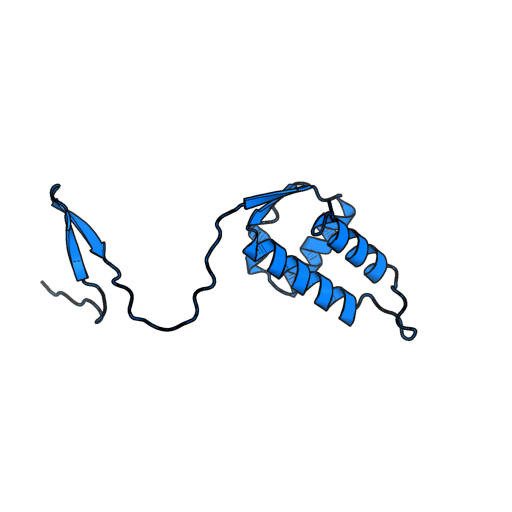 90 ? 9.036 -2.723 -2.201 1.00 94.25 90 PHE A C 1
ATOM 689 O O . PHE A 1 90 ? 9.647 -2.754 -3.266 1.00 94.25 90 PHE A O 1
ATOM 696 N N . SER A 1 91 ? 9.343 -3.528 -1.185 1.00 93.56 91 SER A N 1
ATOM 697 C CA . SER A 1 91 ? 10.502 -4.426 -1.210 1.00 93.56 91 SER A CA 1
ATOM 698 C C . SER A 1 91 ? 10.377 -5.524 -2.270 1.00 93.56 91 SER A C 1
ATOM 700 O O . SER A 1 91 ? 11.381 -5.965 -2.822 1.00 93.56 91 SER A O 1
ATOM 702 N N . GLN A 1 92 ? 9.154 -5.975 -2.567 1.00 94.25 92 GLN A N 1
ATOM 703 C CA . GLN A 1 92 ? 8.917 -7.073 -3.510 1.00 94.25 92 GLN A CA 1
ATOM 704 C C . GLN A 1 92 ? 8.741 -6.619 -4.961 1.00 94.25 92 GLN A C 1
ATOM 706 O O . GLN A 1 92 ? 9.065 -7.370 -5.877 1.00 94.25 92 GLN A O 1
ATOM 711 N N . THR A 1 93 ? 8.171 -5.435 -5.183 1.00 94.19 93 THR A N 1
ATOM 712 C CA . THR A 1 93 ? 7.745 -4.990 -6.523 1.00 94.19 93 THR A CA 1
ATOM 713 C C . THR A 1 93 ? 8.203 -3.583 -6.880 1.00 94.19 93 THR A C 1
ATOM 715 O O . THR A 1 93 ? 8.116 -3.190 -8.042 1.00 94.19 93 THR A O 1
ATOM 718 N N . GLY A 1 94 ? 8.667 -2.812 -5.897 1.00 94.44 94 GLY A N 1
ATOM 719 C CA . GLY A 1 94 ? 9.054 -1.416 -6.058 1.00 94.44 94 GLY A CA 1
ATOM 720 C C . GLY A 1 94 ? 10.520 -1.208 -6.420 1.00 94.44 94 GLY A C 1
ATOM 721 O O . GLY A 1 94 ? 10.870 -0.108 -6.828 1.00 94.44 94 GLY A O 1
ATOM 722 N N . LEU A 1 95 ? 11.367 -2.233 -6.320 1.00 96.06 95 LEU A N 1
ATOM 723 C CA . LEU A 1 95 ? 12.801 -2.132 -6.599 1.00 96.06 95 LEU A CA 1
ATOM 724 C C . LEU A 1 95 ? 13.167 -2.744 -7.957 1.00 96.06 95 LEU A C 1
ATOM 726 O O . LEU A 1 95 ? 12.507 -3.663 -8.447 1.00 96.06 95 LEU A O 1
ATOM 730 N N . ARG A 1 96 ? 14.218 -2.208 -8.573 1.00 94.69 96 ARG A N 1
ATOM 731 C CA . ARG A 1 96 ? 14.918 -2.785 -9.728 1.00 94.69 96 ARG A CA 1
ATOM 732 C C . ARG A 1 96 ? 16.084 -3.664 -9.252 1.00 94.69 96 ARG A C 1
ATOM 734 O O . ARG A 1 96 ? 16.383 -3.724 -8.060 1.00 94.69 96 ARG A O 1
ATOM 741 N N . ASP A 1 97 ? 16.758 -4.324 -10.192 1.00 94.88 97 ASP A N 1
ATOM 742 C CA . ASP A 1 97 ? 17.901 -5.211 -9.912 1.00 94.88 97 ASP A CA 1
ATOM 743 C C . ASP A 1 97 ? 19.100 -4.487 -9.272 1.00 94.88 97 ASP A C 1
ATOM 745 O O . ASP A 1 97 ? 19.926 -5.113 -8.613 1.00 94.88 97 ASP A O 1
ATOM 749 N N . ASP A 1 98 ? 19.198 -3.169 -9.453 1.00 96.06 98 ASP A N 1
ATOM 750 C CA . ASP A 1 98 ? 20.215 -2.298 -8.856 1.00 96.06 98 ASP A CA 1
ATOM 751 C C . ASP A 1 98 ? 19.805 -1.739 -7.482 1.00 96.06 98 ASP A C 1
ATOM 753 O O . ASP A 1 98 ? 20.512 -0.899 -6.930 1.00 96.06 98 ASP A O 1
ATOM 757 N N . HIS A 1 99 ? 18.694 -2.220 -6.914 1.00 92.62 99 HIS A N 1
ATOM 758 C CA . HIS A 1 99 ? 18.086 -1.732 -5.674 1.00 92.62 99 HIS A CA 1
ATOM 759 C C . HIS A 1 99 ? 17.562 -0.286 -5.728 1.00 92.62 99 HIS A C 1
ATOM 761 O O . HIS A 1 99 ? 17.151 0.239 -4.694 1.00 92.62 99 HIS A O 1
ATOM 767 N N . GLU A 1 100 ? 17.499 0.339 -6.906 1.00 96.44 100 GLU A N 1
ATOM 768 C CA . GLU A 1 100 ? 16.836 1.632 -7.080 1.00 96.44 100 GLU A CA 1
ATOM 769 C C . GLU A 1 100 ? 15.314 1.451 -7.226 1.00 96.44 100 GLU A C 1
ATOM 771 O O . GLU A 1 100 ? 14.846 0.441 -7.774 1.00 96.44 100 GLU A O 1
ATOM 776 N N . PRO A 1 101 ? 14.497 2.420 -6.773 1.00 95.38 101 PRO A N 1
ATOM 777 C CA . PRO A 1 101 ? 13.058 2.363 -6.960 1.00 95.38 101 PRO A CA 1
ATOM 778 C C . PRO A 1 101 ? 12.681 2.467 -8.448 1.00 95.38 101 PRO A C 1
ATOM 780 O O . PRO A 1 101 ? 13.139 3.339 -9.189 1.00 95.38 101 PRO A O 1
ATOM 783 N N . ASN A 1 102 ? 11.796 1.577 -8.899 1.00 95.62 102 ASN A N 1
ATOM 784 C CA . ASN A 1 102 ? 11.106 1.711 -10.181 1.00 95.62 102 ASN A CA 1
ATOM 785 C C . ASN A 1 102 ? 9.912 2.683 -10.063 1.00 95.62 102 ASN A C 1
ATOM 787 O O . ASN A 1 102 ? 9.638 3.226 -8.995 1.00 95.62 102 ASN A O 1
ATOM 791 N N . ASP A 1 103 ? 9.163 2.889 -11.149 1.00 95.19 103 ASP A N 1
ATOM 792 C CA . ASP A 1 103 ? 8.030 3.828 -11.164 1.00 95.19 103 ASP A CA 1
ATOM 793 C C . ASP A 1 103 ? 6.955 3.481 -10.115 1.00 95.19 103 ASP A C 1
ATOM 795 O O . ASP A 1 103 ? 6.365 4.375 -9.504 1.00 95.19 103 ASP A O 1
ATOM 799 N N . ARG A 1 104 ? 6.734 2.183 -9.858 1.00 93.69 104 ARG A N 1
ATOM 800 C CA . ARG A 1 104 ? 5.849 1.702 -8.788 1.00 93.69 104 ARG A CA 1
ATOM 801 C C . ARG A 1 104 ? 6.467 1.942 -7.413 1.00 93.69 104 ARG A C 1
ATOM 803 O O . ARG A 1 104 ? 5.761 2.392 -6.518 1.00 93.69 104 ARG A O 1
ATOM 810 N N . GLY A 1 105 ? 7.766 1.698 -7.251 1.00 94.31 105 GLY A N 1
ATOM 811 C CA . GLY A 1 105 ? 8.516 1.996 -6.030 1.00 94.31 105 GLY A CA 1
ATOM 812 C C . GLY A 1 105 ? 8.397 3.459 -5.625 1.00 94.31 105 GLY A C 1
ATOM 813 O O . GLY A 1 105 ? 7.997 3.741 -4.502 1.00 94.31 105 GLY A O 1
ATOM 814 N N . LEU A 1 106 ? 8.608 4.384 -6.564 1.00 93.56 106 LEU A N 1
ATOM 815 C CA . LEU A 1 106 ? 8.438 5.824 -6.336 1.00 93.56 106 LEU A CA 1
ATOM 816 C C . LEU A 1 106 ? 7.004 6.193 -5.923 1.00 93.56 106 LEU A C 1
ATOM 818 O O . LEU A 1 106 ? 6.788 7.146 -5.174 1.00 93.56 106 LEU A O 1
ATOM 822 N N . ALA A 1 107 ? 5.997 5.475 -6.426 1.00 91.69 107 ALA A N 1
ATOM 823 C CA . ALA A 1 107 ? 4.606 5.694 -6.038 1.00 91.69 107 ALA A CA 1
ATOM 824 C C . ALA A 1 107 ? 4.299 5.147 -4.630 1.00 91.69 107 ALA A C 1
ATOM 826 O O . ALA A 1 107 ? 3.589 5.800 -3.864 1.00 91.69 107 ALA A O 1
ATOM 827 N N . LEU A 1 108 ? 4.859 3.987 -4.275 1.00 91.31 108 LEU A N 1
ATOM 828 C CA . LEU A 1 108 ? 4.750 3.383 -2.944 1.00 91.31 108 LEU A CA 1
ATOM 829 C C . LEU A 1 108 ? 5.512 4.197 -1.887 1.00 91.31 108 LEU A C 1
ATOM 831 O O . LEU A 1 108 ? 5.006 4.378 -0.786 1.00 91.31 108 LEU A O 1
ATOM 835 N N . GLU A 1 109 ? 6.670 4.758 -2.225 1.00 90.56 109 GLU A N 1
ATOM 836 C CA . GLU A 1 109 ? 7.431 5.663 -1.356 1.00 90.56 109 GLU A CA 1
ATOM 837 C C . GLU A 1 109 ? 6.612 6.912 -1.005 1.00 90.56 109 GLU A C 1
ATOM 839 O O . GLU A 1 109 ? 6.388 7.205 0.169 1.00 90.56 109 GLU A O 1
ATOM 844 N N . LYS A 1 110 ? 6.028 7.573 -2.014 1.00 89.31 110 LYS A N 1
ATOM 845 C CA . LYS A 1 110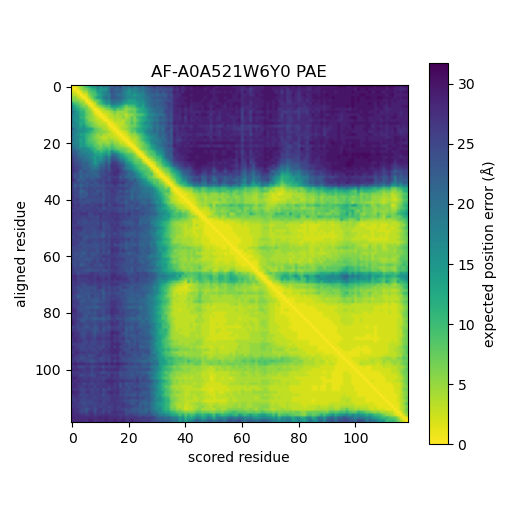 ? 5.103 8.698 -1.793 1.00 89.31 110 LYS A CA 1
ATOM 846 C C . LYS A 1 110 ? 3.915 8.314 -0.916 1.00 89.31 110 LYS A C 1
ATOM 848 O O . LYS A 1 110 ? 3.398 9.151 -0.182 1.00 89.31 110 LYS A O 1
ATOM 853 N N . LEU A 1 111 ? 3.441 7.072 -1.019 1.00 88.75 111 LEU A N 1
ATOM 854 C CA . LEU A 1 111 ? 2.364 6.573 -0.175 1.00 88.75 111 LEU A CA 1
ATOM 855 C C . LEU A 1 111 ? 2.836 6.435 1.281 1.00 88.75 111 LEU A C 1
ATOM 857 O O . LEU A 1 111 ? 2.138 6.900 2.178 1.00 88.75 111 LEU A O 1
ATOM 861 N N . ILE A 1 112 ? 4.028 5.878 1.517 1.00 88.44 112 ILE A N 1
ATOM 862 C CA . ILE A 1 112 ? 4.645 5.775 2.851 1.00 88.44 112 ILE A CA 1
ATOM 863 C C . ILE A 1 112 ? 4.789 7.159 3.494 1.00 88.44 112 ILE A C 1
ATOM 865 O O . ILE A 1 112 ? 4.411 7.316 4.657 1.00 88.44 112 ILE A O 1
ATOM 869 N N . ASP A 1 113 ? 5.236 8.167 2.742 1.00 86.56 113 ASP A N 1
ATOM 870 C CA . ASP A 1 113 ? 5.371 9.547 3.229 1.00 86.56 113 ASP A CA 1
ATOM 871 C C . ASP A 1 113 ? 4.046 10.122 3.753 1.00 86.56 113 ASP A C 1
ATOM 873 O O . ASP A 1 113 ? 4.020 10.833 4.760 1.00 86.56 113 ASP A O 1
ATOM 877 N N . VAL A 1 114 ? 2.918 9.780 3.118 1.00 84.69 114 VAL A N 1
ATOM 878 C CA . VAL A 1 114 ? 1.587 10.220 3.568 1.00 84.69 114 VAL A CA 1
ATOM 879 C C . VAL A 1 114 ? 1.209 9.592 4.915 1.00 84.69 114 VAL A C 1
ATOM 881 O O . VAL A 1 114 ? 0.581 10.250 5.749 1.00 84.69 114 VAL A O 1
ATOM 884 N N . PHE A 1 115 ? 1.600 8.338 5.159 1.00 80.75 115 PHE A N 1
ATOM 885 C CA . PHE A 1 115 ? 1.345 7.650 6.429 1.00 80.75 115 PHE A CA 1
ATOM 886 C C . PHE A 1 115 ? 2.385 7.968 7.507 1.00 80.75 115 PHE A C 1
ATOM 888 O O . PHE A 1 115 ? 2.085 7.839 8.695 1.00 80.75 115 PHE A O 1
ATOM 895 N N . SER A 1 116 ? 3.585 8.407 7.130 1.00 78.00 116 SER A N 1
ATOM 896 C CA . SER A 1 116 ? 4.654 8.805 8.045 1.00 78.00 116 SER A CA 1
ATOM 897 C C . SER A 1 116 ? 4.996 10.290 7.896 1.00 78.00 116 SER A C 1
ATOM 899 O O . SER A 1 116 ? 6.123 10.619 7.517 1.00 78.00 116 SER A O 1
ATOM 901 N N . PRO A 1 117 ? 4.069 11.213 8.227 1.00 64.94 117 PRO A N 1
ATOM 902 C CA . PRO A 1 117 ? 4.408 12.622 8.283 1.00 64.94 117 PRO A CA 1
ATOM 903 C C . PRO A 1 117 ? 5.352 12.820 9.471 1.00 64.94 117 PRO A C 1
ATOM 905 O O . PRO A 1 117 ? 4.911 13.007 10.604 1.00 64.94 117 PRO A O 1
ATOM 908 N N . PHE A 1 118 ? 6.660 12.736 9.233 1.00 48.19 118 PHE A N 1
ATOM 909 C CA . PHE A 1 118 ? 7.644 13.216 10.188 1.00 48.19 118 PHE A CA 1
ATOM 910 C C . PHE A 1 118 ? 7.336 14.697 10.454 1.00 48.19 118 PHE A C 1
ATOM 912 O O . PHE A 1 118 ? 7.442 15.541 9.562 1.00 48.19 118 PHE A O 1
ATOM 919 N N . LYS A 1 119 ? 6.902 14.993 11.679 1.00 45.06 119 LYS A N 1
ATOM 920 C CA . LYS A 1 119 ? 6.849 16.328 12.271 1.00 45.06 119 LYS A CA 1
ATOM 921 C C . LYS A 1 119 ? 7.416 16.260 13.674 1.00 45.06 119 LYS A C 1
ATOM 923 O O . LYS A 1 119 ? 7.056 15.301 14.393 1.00 45.06 119 LYS A O 1
#

Mean predicted aligned error: 14.12 Å

Sequence (119 aa):
MTKYIGKDATVMLNGEGKVVIDLGSTSKSGAKPMNSTSVTIRLPQLSSDLLREVIEKRAPELLPMLREGSEVVIREDQKRDIQELIGDEFSQTGLRDDHEPNDRGLALEKLIDVFSPFK

Solvent-accessible surface area (backbone atoms only — not comparable to full-atom values): 7452 Å² total; per-residue (Å²): 133,89,88,84,75,74,98,70,68,54,77,43,68,48,101,83,74,46,83,42,77,47,74,72,82,82,84,90,72,92,76,70,83,79,63,81,54,70,45,79,42,78,42,56,70,77,45,48,54,53,51,46,57,54,31,62,74,74,41,53,88,55,47,84,46,62,45,98,67,50,55,35,63,40,37,56,67,54,49,50,53,52,49,53,52,50,49,52,48,29,72,75,65,8,49,46,100,84,70,45,68,36,79,61,15,55,50,43,50,56,43,48,47,65,77,53,71,87,123

Radius of gyration: 21.48 Å; Cα contacts (8 Å, |Δi|>4): 119; chains: 1; bounding box: 57×44×50 Å

pLDDT: mean 72.82, std 19.34, range [33.38, 96.44]